Protein AF-J3C6F0-F1 (afdb_monomer_lite)

pLDDT: mean 72.68, std 20.09, range [40.41, 97.62]

Foldseek 3Di:
DPDPDDDDLVVQCPDPVNVVVCVVVVHDSVVVVVVVVVVVVVDDPPPDPPPPPPPPPPPPPPVPPDDPPPPDDPPDDDD

Sequence (79 aa):
MLEVLEPTLNELLAEPIIRQMMASDGVKSDEIRQLMARVGKTSTPVATQRRERVLHVLKMPPNWLYRPGAADRTMCCPK

Radius of gyration: 22.48 Å; chains: 1; bounding box: 62×26×56 Å

Secondary structure (DSSP, 8-state):
----PPPPHHHHHHSHHHHHHHHHTT--HHHHHHHHHHHHHH-------------------GGGS--TTSSS-------

Structure (mmCIF, N/CA/C/O backbone):
data_AF-J3C6F0-F1
#
_entry.id   AF-J3C6F0-F1
#
loop_
_atom_site.group_PDB
_atom_site.id
_atom_site.type_symbol
_atom_site.label_atom_id
_atom_site.label_alt_id
_atom_site.label_comp_id
_atom_site.label_asym_id
_atom_site.label_entity_id
_atom_site.label_seq_id
_atom_site.pdbx_PDB_ins_code
_atom_site.Cartn_x
_atom_site.Cartn_y
_atom_site.Cartn_z
_atom_site.occupancy
_atom_site.B_iso_or_equiv
_atom_site.auth_seq_id
_atom_site.auth_comp_id
_atom_site.auth_asym_id
_atom_site.auth_atom_id
_atom_site.pdbx_PDB_model_num
ATOM 1 N N . MET A 1 1 ? 2.745 11.309 -28.740 1.00 48.81 1 MET A N 1
ATOM 2 C CA . MET A 1 1 ? 2.460 10.149 -27.872 1.00 48.81 1 MET A CA 1
ATOM 3 C C . MET A 1 1 ? 2.552 10.647 -26.444 1.00 48.81 1 MET A C 1
ATOM 5 O O . MET A 1 1 ? 3.596 11.185 -26.113 1.00 48.81 1 MET A O 1
ATOM 9 N N . LEU A 1 2 ? 1.479 10.581 -25.649 1.00 60.91 2 LEU A N 1
ATOM 10 C CA . LEU A 1 2 ? 1.617 10.814 -24.209 1.00 60.91 2 LEU A CA 1
ATOM 11 C C . LEU A 1 2 ? 2.325 9.591 -23.624 1.00 60.91 2 LEU A C 1
ATOM 13 O O . LEU A 1 2 ? 1.803 8.481 -23.718 1.00 60.91 2 LEU A O 1
ATOM 17 N N . GLU A 1 3 ? 3.516 9.787 -23.074 1.00 66.81 3 GLU A N 1
ATOM 18 C CA . GLU A 1 3 ? 4.181 8.775 -22.262 1.00 66.81 3 GLU A CA 1
ATOM 19 C C . GLU A 1 3 ? 3.363 8.613 -20.978 1.00 66.81 3 GLU A C 1
ATOM 21 O O . GLU A 1 3 ? 3.283 9.523 -20.155 1.00 66.81 3 GLU A O 1
ATOM 26 N N . VAL A 1 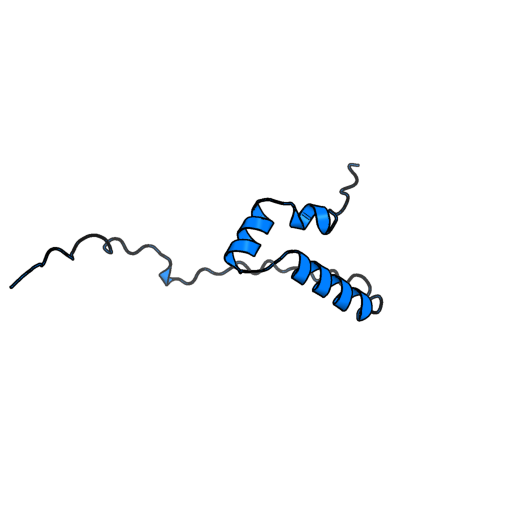4 ? 2.668 7.483 -20.845 1.00 74.81 4 VAL A N 1
ATOM 27 C CA . VAL A 1 4 ? 1.960 7.139 -19.610 1.00 74.81 4 VAL A CA 1
ATOM 28 C C . VAL A 1 4 ? 3.027 6.714 -18.610 1.00 74.81 4 VAL A C 1
ATOM 30 O O . VAL A 1 4 ? 3.481 5.572 -18.630 1.00 74.81 4 VAL A O 1
ATOM 33 N N . LEU A 1 5 ? 3.483 7.658 -17.789 1.00 79.00 5 LEU A N 1
ATOM 34 C CA . LEU A 1 5 ? 4.365 7.359 -16.667 1.00 79.00 5 LEU A CA 1
ATOM 35 C C . LEU A 1 5 ? 3.607 6.471 -15.680 1.00 79.00 5 LEU A C 1
ATOM 37 O O . LEU A 1 5 ? 2.492 6.800 -15.269 1.00 79.00 5 LEU A O 1
ATOM 41 N N . GLU A 1 6 ? 4.199 5.335 -15.318 1.00 85.56 6 GLU A N 1
ATOM 42 C CA . GLU A 1 6 ? 3.646 4.505 -14.253 1.00 85.56 6 GLU A CA 1
ATOM 43 C C . GLU A 1 6 ? 3.765 5.256 -12.918 1.00 85.56 6 GLU A C 1
ATOM 45 O O . GLU A 1 6 ? 4.845 5.771 -12.606 1.00 85.56 6 GLU A O 1
ATOM 50 N N . PRO A 1 7 ? 2.679 5.340 -12.131 1.00 89.75 7 PRO A N 1
ATOM 51 C CA . PRO A 1 7 ? 2.690 6.080 -10.881 1.00 89.75 7 PRO A CA 1
ATOM 52 C C . PRO A 1 7 ? 3.628 5.422 -9.874 1.00 89.75 7 PRO A C 1
ATOM 54 O O . PRO A 1 7 ? 3.702 4.191 -9.757 1.00 89.75 7 PRO A O 1
ATOM 57 N N . THR A 1 8 ? 4.323 6.243 -9.092 1.00 92.62 8 THR A N 1
ATOM 58 C CA . THR A 1 8 ? 5.164 5.714 -8.017 1.00 92.62 8 THR A CA 1
ATOM 59 C C . THR A 1 8 ? 4.301 5.121 -6.901 1.00 92.62 8 THR A C 1
ATOM 61 O O . THR A 1 8 ? 3.155 5.514 -6.683 1.00 92.62 8 THR A O 1
ATOM 64 N N . LEU A 1 9 ? 4.863 4.203 -6.105 1.00 93.19 9 LEU A N 1
ATOM 65 C CA . LEU A 1 9 ? 4.156 3.667 -4.933 1.00 93.19 9 LEU A CA 1
ATOM 66 C C . LEU A 1 9 ? 3.701 4.785 -3.975 1.00 93.19 9 LEU A C 1
ATOM 68 O O . LEU A 1 9 ? 2.664 4.667 -3.333 1.00 93.19 9 LEU A O 1
ATOM 72 N N . ASN A 1 10 ? 4.466 5.876 -3.882 1.00 94.88 10 ASN A N 1
ATOM 73 C CA . ASN A 1 10 ? 4.095 7.038 -3.075 1.00 94.88 10 ASN A CA 1
ATOM 74 C C . ASN A 1 10 ? 2.827 7.719 -3.579 1.00 94.88 10 ASN A C 1
ATOM 76 O O . ASN A 1 10 ? 1.983 8.084 -2.763 1.00 94.88 10 ASN A O 1
ATOM 80 N N . GLU A 1 11 ? 2.713 7.882 -4.893 1.00 95.12 11 GLU A N 1
ATOM 81 C CA . GLU A 1 11 ? 1.548 8.488 -5.533 1.00 95.12 11 GLU A CA 1
ATOM 82 C C . GLU A 1 11 ? 0.312 7.618 -5.323 1.00 95.12 11 GLU A C 1
ATOM 84 O O . GLU A 1 11 ? -0.695 8.119 -4.832 1.00 95.12 11 GLU A O 1
ATOM 89 N N . LEU A 1 12 ? 0.426 6.305 -5.544 1.00 95.12 12 LEU A N 1
ATOM 90 C CA . LEU A 1 12 ? -0.672 5.363 -5.307 1.00 95.12 12 LEU A CA 1
ATOM 91 C C . LEU A 1 12 ? -1.149 5.391 -3.847 1.00 95.12 12 LEU A C 1
ATOM 93 O O . LEU A 1 12 ? -2.337 5.514 -3.570 1.00 95.12 12 LEU A O 1
ATOM 97 N N . LEU A 1 13 ? -0.231 5.347 -2.878 1.00 95.75 13 LEU A N 1
ATOM 98 C CA . LEU A 1 13 ? -0.593 5.412 -1.453 1.00 95.75 13 LEU A CA 1
ATOM 99 C C . LEU A 1 13 ? -1.145 6.789 -1.030 1.00 95.75 13 LEU A C 1
ATOM 101 O O . LEU A 1 13 ? -1.703 6.938 0.064 1.00 95.75 13 LEU A O 1
ATOM 105 N N . ALA A 1 14 ? -0.983 7.817 -1.864 1.00 95.62 14 ALA A N 1
ATOM 106 C CA . ALA A 1 14 ? -1.590 9.122 -1.653 1.00 95.62 14 ALA A CA 1
ATOM 107 C C . ALA A 1 14 ? -3.023 9.213 -2.200 1.00 95.62 14 ALA A C 1
ATOM 109 O O . ALA A 1 14 ? -3.756 10.106 -1.769 1.00 95.62 14 ALA A O 1
ATOM 110 N N . GLU A 1 15 ? -3.447 8.299 -3.077 1.00 96.94 15 GLU A N 1
ATOM 111 C CA . GLU A 1 15 ? -4.765 8.366 -3.703 1.00 96.94 15 GLU A CA 1
ATOM 112 C C . GLU A 1 15 ? -5.908 8.184 -2.684 1.00 96.94 15 GLU A C 1
ATOM 114 O O . GLU A 1 15 ? -5.868 7.268 -1.855 1.00 96.94 15 GLU A O 1
ATOM 119 N N . PRO A 1 16 ? -6.977 9.006 -2.752 1.00 96.38 16 PRO A N 1
ATOM 120 C CA . PRO A 1 16 ? -8.078 8.956 -1.788 1.00 96.38 16 PRO A CA 1
ATOM 121 C C . PRO A 1 16 ? -8.772 7.593 -1.702 1.00 96.38 16 PRO A C 1
ATOM 123 O O . PRO A 1 16 ? -9.083 7.130 -0.606 1.00 96.38 16 PRO A O 1
ATOM 126 N N . ILE A 1 17 ? -8.988 6.935 -2.847 1.00 96.75 17 ILE A N 1
ATOM 127 C CA . ILE A 1 17 ? -9.651 5.624 -2.908 1.00 96.75 17 ILE A CA 1
ATOM 128 C C . ILE A 1 17 ? -8.786 4.569 -2.214 1.00 96.75 17 ILE A C 1
ATOM 130 O O . ILE A 1 17 ? -9.283 3.810 -1.385 1.00 96.75 17 ILE A O 1
ATOM 134 N N . ILE A 1 18 ? -7.480 4.568 -2.493 1.00 95.44 18 ILE A N 1
ATOM 135 C CA . ILE A 1 18 ? -6.529 3.625 -1.898 1.00 95.44 18 ILE A CA 1
ATOM 136 C C . ILE A 1 18 ? -6.452 3.834 -0.382 1.00 95.44 18 ILE A C 1
ATOM 138 O O . ILE A 1 18 ? -6.538 2.866 0.372 1.00 95.44 18 ILE A O 1
ATOM 142 N N . ARG A 1 19 ? -6.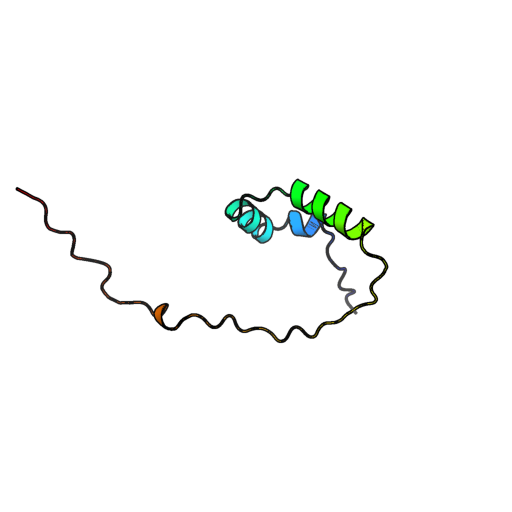392 5.085 0.091 1.00 96.50 19 ARG A N 1
ATOM 143 C CA . ARG A 1 19 ? -6.414 5.395 1.532 1.00 96.50 19 ARG A CA 1
ATOM 144 C C . ARG A 1 19 ? -7.688 4.920 2.219 1.00 96.50 19 ARG A C 1
ATOM 146 O O . ARG A 1 19 ? -7.612 4.365 3.312 1.00 96.50 19 ARG A O 1
ATOM 153 N N . GLN A 1 20 ? -8.841 5.123 1.585 1.00 96.88 20 GLN A N 1
ATOM 154 C CA . GLN A 1 20 ? -10.124 4.680 2.124 1.00 96.88 20 GLN A CA 1
ATOM 155 C C . GLN A 1 20 ? -10.192 3.152 2.234 1.00 96.88 20 GLN A C 1
ATOM 157 O O . GLN A 1 20 ? -10.653 2.628 3.250 1.00 96.88 20 GLN A O 1
ATOM 162 N N . MET A 1 21 ? -9.716 2.437 1.212 1.00 97.06 21 MET A N 1
ATOM 163 C CA . MET A 1 21 ? -9.638 0.975 1.238 1.00 97.06 21 MET A CA 1
ATOM 164 C C . MET A 1 21 ? -8.697 0.492 2.339 1.00 97.06 21 MET A C 1
ATOM 166 O O . MET A 1 21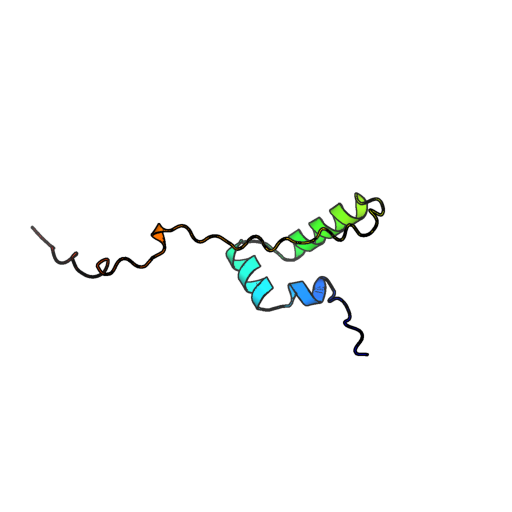 ? -9.103 -0.298 3.183 1.00 97.06 21 MET A O 1
ATOM 170 N N . MET A 1 22 ? -7.483 1.042 2.407 1.00 97.06 22 MET A N 1
ATOM 171 C CA . MET A 1 22 ? -6.520 0.702 3.455 1.00 97.06 22 MET A CA 1
ATOM 172 C C . MET A 1 22 ? -7.087 0.926 4.860 1.00 97.06 22 MET A C 1
ATOM 174 O O . MET A 1 22 ? -6.907 0.082 5.731 1.00 97.06 22 MET A O 1
ATOM 178 N N . ALA A 1 23 ? -7.796 2.037 5.081 1.00 96.19 23 ALA A N 1
ATOM 179 C CA . ALA A 1 23 ? -8.435 2.323 6.361 1.00 96.19 23 ALA A CA 1
ATOM 180 C C . ALA A 1 23 ? -9.553 1.322 6.690 1.00 96.19 23 ALA A C 1
ATOM 182 O O . ALA A 1 23 ? -9.673 0.906 7.840 1.00 96.19 23 ALA A O 1
ATOM 183 N N . SER A 1 24 ? -10.333 0.912 5.685 1.00 97.62 24 SER A N 1
ATOM 184 C CA . SER A 1 24 ? -11.377 -0.114 5.828 1.00 97.62 24 SER A CA 1
ATOM 185 C C . SER A 1 24 ? -10.783 -1.480 6.190 1.00 97.62 24 SER A C 1
ATOM 187 O O . SER A 1 24 ? -11.347 -2.192 7.017 1.00 97.62 24 SER A O 1
ATOM 189 N N . ASP A 1 25 ? -9.615 -1.800 5.629 1.00 96.69 25 ASP A N 1
ATOM 190 C CA . ASP A 1 25 ? -8.894 -3.057 5.856 1.00 96.69 25 ASP A CA 1
ATOM 191 C C . ASP A 1 25 ? -7.957 -3.013 7.083 1.00 96.69 25 ASP A C 1
ATOM 193 O O . ASP A 1 25 ? -7.335 -4.017 7.428 1.00 96.69 25 ASP A O 1
ATOM 197 N N . GLY A 1 26 ? -7.826 -1.861 7.753 1.00 97.00 26 GLY A N 1
ATOM 198 C CA . GLY A 1 26 ? -6.937 -1.680 8.908 1.00 97.00 26 GLY A CA 1
ATOM 199 C C . GLY A 1 26 ? -5.438 -1.689 8.575 1.00 97.00 26 GLY A C 1
ATOM 200 O O . GLY A 1 26 ? -4.619 -1.914 9.465 1.00 97.00 26 GLY A O 1
ATOM 201 N N . VAL A 1 27 ? -5.070 -1.440 7.316 1.00 96.75 27 VAL A N 1
ATOM 202 C CA . VAL A 1 27 ? -3.691 -1.508 6.807 1.00 96.75 27 VAL A CA 1
ATOM 203 C C . VAL A 1 27 ? -3.018 -0.137 6.837 1.00 96.75 27 VAL A C 1
ATOM 205 O O . VAL A 1 27 ? -3.582 0.867 6.391 1.00 96.75 27 VAL A O 1
ATOM 208 N N . LYS A 1 28 ? -1.763 -0.082 7.297 1.00 96.69 28 LYS A N 1
ATOM 209 C CA . LYS A 1 28 ? -0.952 1.149 7.274 1.00 96.69 28 LYS A CA 1
ATOM 210 C C . LYS A 1 28 ? -0.063 1.211 6.032 1.00 96.69 28 LYS A C 1
ATOM 212 O O . LYS A 1 28 ? 0.455 0.205 5.555 1.00 96.69 28 LYS A O 1
ATOM 217 N N . SER A 1 29 ? 0.190 2.420 5.534 1.00 95.75 29 SER A N 1
ATOM 218 C CA . SER A 1 29 ? 1.065 2.644 4.369 1.00 95.75 29 SER A CA 1
ATOM 219 C C . SER A 1 29 ? 2.476 2.093 4.581 1.00 95.75 29 SER A C 1
ATOM 221 O O . SER A 1 29 ? 3.066 1.537 3.656 1.00 95.75 29 SER A O 1
ATOM 223 N N . ASP A 1 30 ? 3.000 2.186 5.802 1.00 96.56 30 ASP A N 1
ATOM 224 C CA . ASP A 1 30 ? 4.327 1.675 6.149 1.00 96.56 30 ASP A CA 1
ATOM 225 C C . ASP A 1 30 ? 4.431 0.152 6.029 1.00 96.56 30 ASP A C 1
ATOM 227 O O . ASP A 1 30 ? 5.465 -0.360 5.599 1.00 96.56 30 ASP A O 1
ATOM 231 N N . GLU A 1 31 ? 3.360 -0.581 6.329 1.00 95.94 31 GLU A N 1
ATOM 232 C CA . GLU A 1 31 ? 3.328 -2.043 6.203 1.00 95.94 31 GLU A CA 1
ATOM 233 C C . GLU A 1 31 ? 3.450 -2.464 4.735 1.00 95.94 31 GLU A C 1
ATOM 235 O O . GLU A 1 31 ? 4.209 -3.381 4.404 1.00 95.94 31 GLU A O 1
ATOM 240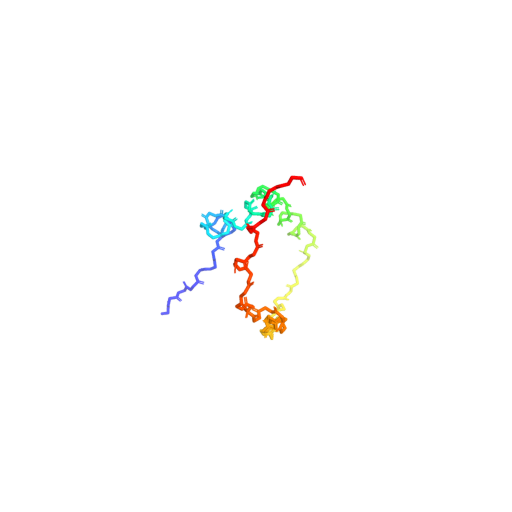 N N . ILE A 1 32 ? 2.785 -1.729 3.836 1.00 95.00 32 ILE A N 1
ATOM 241 C CA . ILE A 1 32 ? 2.871 -1.934 2.384 1.00 95.00 32 ILE A CA 1
ATOM 242 C C . ILE A 1 32 ? 4.287 -1.623 1.885 1.00 95.00 32 ILE A C 1
ATOM 244 O O . ILE A 1 32 ? 4.859 -2.398 1.117 1.00 95.00 32 ILE A O 1
ATOM 248 N N . ARG A 1 33 ? 4.899 -0.529 2.352 1.00 95.12 33 ARG A N 1
ATOM 249 C CA . ARG A 1 33 ? 6.284 -0.169 1.993 1.00 95.12 33 ARG A CA 1
ATOM 250 C C . ARG A 1 33 ? 7.275 -1.241 2.423 1.00 95.12 33 ARG A C 1
ATOM 252 O O . ARG A 1 33 ? 8.133 -1.639 1.637 1.00 95.12 33 ARG A O 1
ATOM 259 N N . GLN A 1 34 ? 7.140 -1.737 3.651 1.00 95.19 34 GLN A N 1
ATOM 260 C CA . GLN A 1 34 ? 7.978 -2.816 4.168 1.00 95.19 34 GLN A CA 1
ATOM 261 C C . GLN A 1 34 ? 7.777 -4.111 3.380 1.00 95.19 34 GLN A C 1
ATOM 263 O O . GLN A 1 34 ? 8.745 -4.823 3.110 1.00 95.19 34 GLN A O 1
ATOM 268 N N . LEU A 1 35 ? 6.540 -4.428 2.988 1.00 92.44 35 LEU A N 1
ATOM 269 C CA . LEU A 1 35 ? 6.257 -5.572 2.128 1.00 92.44 35 LEU A CA 1
ATOM 270 C C . LEU A 1 35 ? 6.953 -5.433 0.770 1.00 92.44 35 LEU A C 1
ATOM 272 O O . LEU A 1 35 ? 7.705 -6.329 0.398 1.00 92.44 35 LEU A O 1
ATOM 276 N N . MET A 1 36 ? 6.777 -4.307 0.078 1.00 90.50 36 MET A N 1
ATOM 277 C CA . MET A 1 36 ? 7.401 -4.071 -1.229 1.00 90.50 36 MET A CA 1
ATOM 278 C C . MET A 1 36 ? 8.930 -4.107 -1.146 1.00 90.50 36 MET A C 1
ATOM 280 O O . MET A 1 36 ? 9.579 -4.728 -1.984 1.00 90.50 36 MET A O 1
ATOM 284 N N . ALA A 1 37 ? 9.513 -3.539 -0.087 1.00 89.75 37 ALA A N 1
ATOM 285 C CA . ALA A 1 37 ? 10.951 -3.606 0.155 1.00 89.75 37 ALA A CA 1
ATOM 286 C C . ALA A 1 37 ? 11.451 -5.036 0.430 1.00 89.75 37 ALA A C 1
ATOM 288 O O . ALA A 1 37 ? 12.588 -5.356 0.093 1.00 89.75 37 ALA A O 1
ATOM 289 N N . ARG A 1 38 ? 10.637 -5.901 1.050 1.00 89.19 38 ARG A N 1
ATOM 290 C CA . ARG A 1 38 ? 10.970 -7.323 1.250 1.00 89.19 38 ARG A CA 1
ATOM 291 C C . ARG A 1 38 ? 10.854 -8.115 -0.050 1.00 89.19 38 ARG A C 1
ATOM 293 O O . ARG A 1 38 ? 11.772 -8.861 -0.366 1.00 89.19 38 ARG A O 1
ATOM 300 N N . VAL A 1 39 ? 9.779 -7.913 -0.811 1.00 86.81 39 VAL A N 1
ATOM 301 C CA . VAL A 1 39 ? 9.550 -8.589 -2.099 1.00 86.81 39 VAL A CA 1
ATOM 302 C C . VAL A 1 39 ? 10.615 -8.199 -3.122 1.00 86.81 39 VAL A C 1
ATOM 304 O O . VAL A 1 39 ? 11.172 -9.072 -3.775 1.00 86.81 39 VAL A O 1
ATOM 307 N N . GLY A 1 40 ? 10.978 -6.917 -3.206 1.00 76.81 40 GLY A N 1
ATOM 308 C CA . GLY A 1 40 ? 12.033 -6.458 -4.114 1.00 76.81 40 GLY A CA 1
ATOM 309 C C . GLY A 1 40 ? 13.415 -7.053 -3.813 1.00 76.81 40 GLY A C 1
ATOM 310 O O . GLY A 1 40 ? 14.246 -7.149 -4.708 1.00 76.81 40 GLY A O 1
ATOM 311 N N . LYS A 1 41 ? 13.665 -7.488 -2.569 1.00 71.62 41 LYS A N 1
ATOM 312 C CA . LYS A 1 41 ? 14.911 -8.177 -2.180 1.00 71.62 41 LYS A CA 1
ATOM 313 C C . LYS A 1 41 ? 14.896 -9.665 -2.525 1.00 71.62 41 LYS A C 1
ATOM 315 O O . LYS A 1 41 ? 15.961 -10.249 -2.691 1.00 71.62 41 LYS A O 1
ATOM 320 N N . THR A 1 42 ? 13.718 -10.285 -2.590 1.00 61.56 42 THR A N 1
ATOM 321 C CA . THR A 1 42 ? 13.564 -11.715 -2.898 1.00 61.56 42 THR A CA 1
ATOM 322 C C . THR A 1 42 ? 13.288 -11.980 -4.375 1.00 61.56 42 THR A C 1
ATOM 324 O O . THR A 1 42 ? 13.503 -13.101 -4.835 1.00 61.56 42 THR A O 1
ATOM 327 N N . SER A 1 43 ? 12.852 -10.975 -5.138 1.00 57.31 43 SER A N 1
ATOM 328 C CA . SER A 1 43 ? 12.701 -11.081 -6.584 1.00 57.31 43 SER A CA 1
ATOM 329 C C . SER A 1 43 ? 14.059 -10.952 -7.276 1.00 57.31 43 SER A C 1
ATOM 331 O O . SER A 1 43 ? 14.560 -9.853 -7.511 1.00 57.31 43 SER A O 1
ATOM 333 N N . THR A 1 44 ? 14.631 -12.085 -7.679 1.00 58.12 44 THR A N 1
ATOM 334 C CA . THR A 1 44 ? 15.428 -12.137 -8.912 1.00 58.12 44 THR A CA 1
ATOM 335 C C . THR A 1 44 ? 14.608 -11.525 -10.062 1.00 58.12 44 THR A C 1
ATOM 337 O O . THR A 1 44 ? 13.375 -11.545 -9.988 1.00 58.12 44 THR A O 1
ATOM 340 N N . PRO A 1 45 ? 15.224 -10.947 -11.114 1.00 51.91 45 PRO A N 1
ATOM 341 C CA . PRO A 1 45 ? 14.474 -10.295 -12.183 1.00 51.91 45 PRO A CA 1
ATOM 342 C C . PRO A 1 45 ? 13.647 -11.339 -12.943 1.00 51.91 45 PRO A C 1
ATOM 344 O O . PRO A 1 45 ? 14.117 -11.977 -13.883 1.00 51.91 45 PRO A O 1
ATOM 347 N N . VAL A 1 46 ? 12.400 -11.535 -12.521 1.00 53.62 46 VAL A N 1
ATOM 348 C CA . VAL A 1 46 ? 11.410 -12.284 -13.282 1.00 53.62 46 VAL A CA 1
ATOM 349 C C . VAL A 1 46 ? 10.979 -11.355 -14.401 1.00 53.62 46 VAL A C 1
ATOM 351 O O . VAL A 1 46 ? 10.229 -10.403 -14.192 1.00 53.62 46 VAL A O 1
ATOM 354 N N . ALA A 1 47 ? 11.530 -11.625 -15.583 1.00 49.00 47 ALA A N 1
ATOM 355 C CA . ALA A 1 47 ? 11.088 -11.081 -16.851 1.00 49.00 47 ALA A CA 1
ATOM 356 C C . ALA A 1 47 ? 9.560 -10.964 -16.881 1.00 49.00 47 ALA A C 1
ATOM 358 O O . ALA A 1 47 ? 8.856 -11.913 -16.539 1.00 49.00 47 ALA A O 1
ATOM 359 N N . THR A 1 48 ? 9.087 -9.789 -17.291 1.00 52.84 48 THR A N 1
ATOM 360 C CA . THR A 1 48 ? 7.727 -9.430 -17.694 1.00 52.84 48 THR A CA 1
ATOM 361 C C . THR A 1 48 ? 6.839 -10.638 -18.016 1.00 52.84 48 THR A C 1
ATOM 363 O O . THR A 1 48 ? 6.661 -11.006 -19.175 1.00 52.84 48 THR A O 1
ATOM 366 N N . GLN A 1 49 ? 6.213 -11.245 -17.004 1.00 48.41 49 GLN A N 1
ATOM 367 C CA . GLN A 1 49 ? 5.063 -12.110 -17.230 1.00 48.41 49 GLN A CA 1
ATOM 368 C C . GLN A 1 49 ? 3.849 -11.195 -17.327 1.00 48.41 49 GLN A C 1
ATOM 370 O O . GLN A 1 49 ? 3.138 -10.940 -16.355 1.00 48.41 49 GLN A O 1
ATOM 375 N N . ARG A 1 50 ? 3.618 -10.701 -18.547 1.00 51.69 50 ARG A N 1
ATOM 376 C CA . ARG A 1 50 ? 2.309 -10.243 -19.010 1.00 51.69 50 ARG A CA 1
ATOM 377 C C . ARG A 1 50 ? 1.357 -11.439 -18.925 1.00 51.69 50 ARG A C 1
ATOM 379 O O . ARG A 1 50 ? 1.092 -12.106 -19.916 1.00 51.69 50 ARG A O 1
ATOM 386 N N . ARG A 1 51 ? 0.888 -11.763 -17.719 1.00 51.59 51 ARG A N 1
ATOM 387 C CA . ARG A 1 51 ? -0.266 -12.640 -17.548 1.00 51.59 51 ARG A CA 1
ATOM 388 C C . ARG A 1 51 ? -1.450 -11.847 -18.067 1.00 51.59 51 ARG A C 1
ATOM 390 O O . ARG A 1 51 ? -1.834 -10.849 -17.459 1.00 51.59 51 ARG A O 1
ATOM 397 N N . GLU A 1 52 ? -1.966 -12.258 -19.221 1.00 50.47 52 GLU A N 1
ATOM 398 C CA . GLU A 1 52 ? -3.315 -11.925 -19.660 1.00 50.47 52 GLU A CA 1
ATOM 399 C C . GLU A 1 52 ? -4.245 -12.057 -18.457 1.00 50.47 52 GLU A C 1
ATOM 401 O O . GLU A 1 52 ? -4.548 -13.153 -17.986 1.00 50.47 52 GLU A O 1
ATOM 406 N N . ARG A 1 53 ? -4.654 -10.914 -17.902 1.00 56.25 53 ARG A N 1
ATOM 407 C CA . ARG A 1 53 ? -5.762 -10.879 -16.965 1.00 56.25 53 ARG A CA 1
ATOM 408 C C . ARG A 1 53 ? -6.992 -11.176 -17.804 1.00 56.25 53 ARG A C 1
ATOM 410 O O . ARG A 1 53 ? -7.591 -10.265 -18.368 1.00 56.25 53 ARG A O 1
ATOM 417 N N . VAL A 1 54 ? -7.363 -12.449 -17.891 1.00 56.25 54 VAL A N 1
ATOM 418 C CA . VAL A 1 54 ? -8.765 -12.794 -18.101 1.00 56.25 54 VAL A CA 1
ATOM 419 C C . VAL A 1 54 ? -9.495 -12.074 -16.976 1.00 56.25 54 VAL A C 1
ATOM 421 O O . VAL A 1 54 ? -9.269 -12.365 -15.801 1.00 56.25 54 VAL A O 1
ATOM 424 N N . LEU A 1 55 ? -10.255 -11.037 -17.328 1.00 59.59 55 LEU A N 1
ATOM 425 C CA . LEU A 1 55 ? -11.121 -10.327 -16.402 1.00 59.59 55 LEU A CA 1
ATOM 426 C C . LEU A 1 55 ? -12.049 -11.377 -15.799 1.00 59.59 55 LEU A C 1
ATOM 428 O O . LEU A 1 55 ? -13.034 -11.779 -16.416 1.00 59.59 55 LEU A O 1
ATOM 432 N N . HIS A 1 56 ? -11.708 -11.864 -14.608 1.00 55.56 56 HIS A N 1
ATOM 433 C CA . HIS A 1 56 ? -12.643 -12.607 -13.791 1.00 55.56 56 HIS A CA 1
ATOM 434 C C . HIS A 1 56 ? -13.737 -11.610 -13.438 1.00 55.56 56 HIS A C 1
ATOM 436 O O . HIS A 1 56 ? -13.605 -10.821 -12.505 1.00 55.56 56 HIS A O 1
ATOM 442 N N . VAL A 1 57 ? -14.794 -11.601 -14.250 1.00 57.06 57 VAL A N 1
ATOM 443 C CA . VAL A 1 57 ? -16.073 -10.999 -13.902 1.00 57.06 57 VAL A CA 1
ATOM 444 C C . VAL A 1 57 ? -16.387 -11.520 -12.508 1.00 57.06 57 VAL A C 1
ATOM 446 O O . VAL A 1 57 ? -16.550 -12.729 -12.327 1.00 57.06 57 VAL A O 1
ATOM 449 N N . LEU A 1 58 ? -16.393 -10.629 -11.515 1.00 59.72 58 LEU A N 1
ATOM 450 C CA . LEU A 1 58 ? -16.893 -10.944 -10.185 1.00 59.72 58 LEU A CA 1
ATOM 451 C C . LEU A 1 58 ? -18.344 -11.373 -10.380 1.00 59.72 58 LEU A C 1
ATOM 453 O O . LEU A 1 58 ? -19.238 -10.546 -10.552 1.00 59.72 58 LEU A O 1
ATOM 457 N N . LYS A 1 59 ? -18.568 -12.683 -10.461 1.00 58.00 59 LYS A N 1
ATOM 458 C CA . LYS A 1 59 ? -19.901 -13.245 -10.602 1.00 58.00 59 LYS A CA 1
ATOM 459 C C . LYS A 1 59 ? -20.592 -12.999 -9.269 1.00 58.00 59 LYS A C 1
ATOM 461 O O . LYS A 1 59 ? -20.341 -13.724 -8.309 1.00 58.00 59 LYS A O 1
ATOM 466 N N . MET A 1 60 ? -21.397 -11.938 -9.195 1.00 63.59 60 MET A N 1
ATOM 467 C CA . MET A 1 60 ? -22.227 -11.689 -8.023 1.00 63.59 60 MET A CA 1
ATOM 468 C C . MET A 1 60 ? -23.063 -12.946 -7.746 1.00 63.59 60 MET A C 1
ATOM 470 O O . MET A 1 60 ? -23.639 -13.514 -8.684 1.00 63.59 60 MET A O 1
ATOM 474 N N . PRO A 1 61 ? -23.118 -13.420 -6.493 1.00 63.66 61 PRO A N 1
ATOM 475 C CA . PRO A 1 61 ? -23.955 -14.550 -6.149 1.00 63.66 61 PRO A CA 1
ATOM 476 C C . PRO A 1 61 ? -25.439 -14.188 -6.362 1.00 63.66 61 PRO A C 1
ATOM 478 O O . PRO A 1 61 ? -25.855 -13.048 -6.145 1.00 63.66 61 PRO A O 1
ATOM 481 N N . PRO A 1 62 ? -26.267 -15.151 -6.799 1.00 58.75 62 PRO A N 1
ATOM 482 C CA . PRO A 1 62 ? -27.634 -14.894 -7.264 1.00 58.75 62 PRO A CA 1
ATOM 483 C C . PRO A 1 62 ? -28.604 -14.430 -6.163 1.00 58.75 62 PRO A C 1
ATOM 485 O O . PRO A 1 62 ?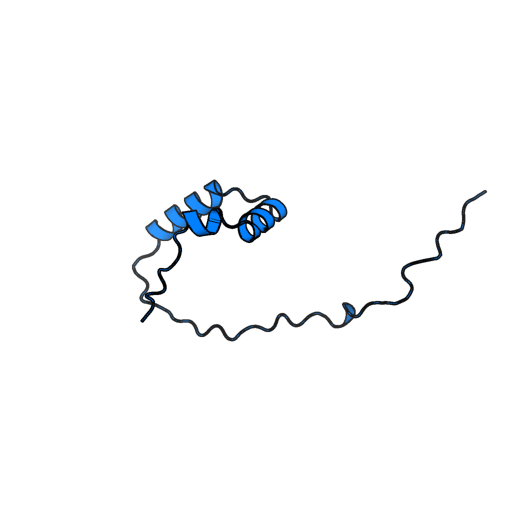 -29.716 -14.007 -6.460 1.00 58.75 62 PRO A O 1
ATOM 488 N N . ASN A 1 63 ? -28.202 -14.485 -4.893 1.00 61.75 63 ASN A N 1
ATOM 489 C CA . ASN A 1 63 ? -28.985 -14.029 -3.744 1.00 61.75 63 ASN A CA 1
ATOM 490 C C . ASN A 1 63 ? -28.749 -12.551 -3.383 1.00 61.75 63 ASN A C 1
ATOM 492 O O . ASN A 1 63 ? -29.318 -12.074 -2.404 1.00 61.75 63 ASN A O 1
ATOM 496 N N . TRP A 1 64 ? -27.925 -11.831 -4.147 1.00 58.78 64 TRP A N 1
ATOM 497 C CA . TRP A 1 64 ? -27.732 -10.382 -4.005 1.00 58.78 64 TRP A CA 1
ATOM 498 C C . TRP A 1 64 ? -28.751 -9.557 -4.804 1.00 58.78 64 TRP A C 1
ATOM 500 O O . TRP A 1 64 ? -28.726 -8.328 -4.776 1.00 58.78 64 TRP A O 1
ATOM 510 N N . LEU A 1 65 ? -29.698 -10.228 -5.468 1.00 56.44 65 LEU A N 1
ATOM 511 C CA . LEU A 1 65 ? -30.932 -9.602 -5.919 1.00 56.44 65 LEU A CA 1
ATOM 512 C C . LEU A 1 65 ? -31.765 -9.234 -4.684 1.00 56.44 65 LEU A C 1
ATOM 514 O O . LEU A 1 65 ? -32.318 -10.096 -4.006 1.00 56.44 65 LEU A O 1
ATOM 518 N N . TYR A 1 66 ? -31.786 -7.935 -4.392 1.00 54.97 66 TYR A N 1
ATOM 519 C CA . TYR A 1 66 ? -32.736 -7.216 -3.545 1.00 54.97 66 TYR A CA 1
ATOM 520 C C . TYR A 1 66 ? -34.007 -8.021 -3.200 1.00 54.97 66 TYR A C 1
ATOM 522 O O . TYR A 1 66 ? -34.820 -8.309 -4.078 1.00 54.97 66 TYR A O 1
ATOM 530 N N . ARG A 1 67 ? -34.205 -8.352 -1.913 1.00 50.88 67 ARG A N 1
ATOM 531 C CA . ARG A 1 67 ? -35.513 -8.779 -1.383 1.00 50.88 67 ARG A CA 1
ATOM 532 C C . ARG A 1 67 ? -36.329 -7.524 -1.045 1.00 50.88 67 ARG A C 1
ATOM 534 O O . ARG A 1 67 ? -35.984 -6.854 -0.069 1.00 50.88 67 ARG A O 1
ATOM 541 N N . PRO A 1 68 ? -37.431 -7.220 -1.748 1.00 45.75 68 PRO A N 1
ATOM 542 C CA . PRO A 1 68 ? -38.395 -6.248 -1.251 1.00 45.75 68 PRO A CA 1
ATOM 543 C C . PRO A 1 68 ? -39.107 -6.886 -0.049 1.00 45.75 68 PRO A C 1
ATOM 545 O O . PRO A 1 68 ? -39.730 -7.936 -0.198 1.00 45.75 68 PRO A O 1
ATOM 548 N N . GLY A 1 69 ? -38.974 -6.302 1.147 1.00 54.84 69 GLY A N 1
ATOM 549 C CA . GLY A 1 69 ? -39.682 -6.766 2.355 1.00 54.84 69 GLY A CA 1
ATOM 550 C C . GLY A 1 69 ? -38.854 -6.899 3.639 1.00 54.84 69 GLY A C 1
ATOM 551 O O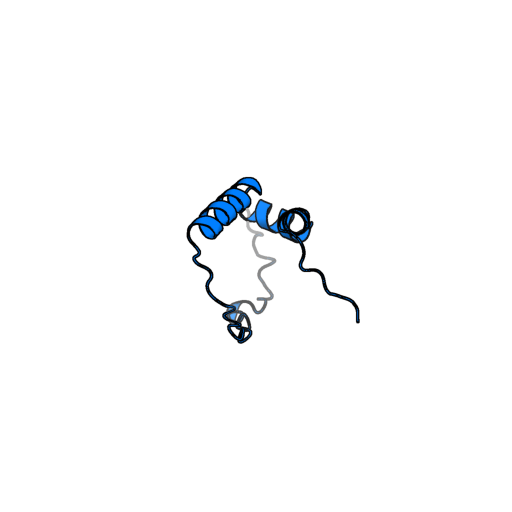 . GLY A 1 69 ? -39.356 -7.440 4.616 1.00 54.84 69 GLY A O 1
ATOM 552 N N . ALA A 1 70 ? -37.601 -6.429 3.669 1.00 53.78 70 ALA A N 1
ATOM 553 C CA . ALA A 1 70 ? -36.802 -6.347 4.904 1.00 53.78 70 ALA A CA 1
ATOM 554 C C . ALA A 1 70 ? -36.984 -5.021 5.681 1.00 53.78 70 ALA A C 1
ATOM 556 O O . ALA A 1 70 ? -36.232 -4.745 6.610 1.00 53.78 70 ALA A O 1
ATOM 557 N N . ALA A 1 71 ? -37.976 -4.211 5.308 1.00 55.41 71 ALA A N 1
ATOM 558 C CA . ALA A 1 71 ? -38.483 -3.108 6.115 1.00 55.41 71 ALA A CA 1
ATOM 559 C C . ALA A 1 71 ? -39.939 -3.433 6.483 1.00 55.41 71 ALA A C 1
ATOM 561 O O . ALA A 1 71 ? -40.693 -3.885 5.628 1.00 55.41 71 ALA A O 1
ATOM 562 N N . ASP A 1 72 ? -40.291 -3.216 7.747 1.00 50.16 72 ASP A N 1
ATOM 563 C CA . ASP A 1 72 ? -41.591 -3.454 8.384 1.00 50.16 72 ASP A CA 1
ATOM 564 C C . ASP A 1 72 ? -41.982 -4.896 8.719 1.00 50.16 72 ASP A C 1
ATOM 566 O O . ASP A 1 72 ? -42.732 -5.560 8.006 1.00 50.16 72 ASP A O 1
ATOM 570 N N . ARG A 1 73 ? -41.583 -5.316 9.931 1.00 48.97 73 ARG A N 1
ATOM 571 C CA . ARG A 1 73 ? -42.527 -5.930 10.892 1.00 48.97 73 ARG A CA 1
ATOM 572 C C . ARG A 1 73 ? -42.056 -6.008 12.350 1.00 48.97 73 ARG A C 1
ATOM 574 O O . ARG A 1 73 ? -42.671 -6.709 13.147 1.00 48.97 73 ARG A O 1
ATOM 581 N N . THR A 1 74 ? -41.048 -5.238 12.760 1.00 49.34 74 THR A N 1
ATOM 582 C CA . THR A 1 74 ? -40.796 -4.982 14.189 1.00 49.34 74 THR A CA 1
ATOM 583 C C . THR A 1 74 ? -41.688 -3.844 14.689 1.00 49.34 74 THR A C 1
ATOM 585 O O . THR A 1 74 ? -41.209 -2.781 15.063 1.00 49.34 74 THR A O 1
ATOM 588 N N . MET A 1 75 ? -43.000 -4.073 14.692 1.00 55.69 75 MET A N 1
ATOM 589 C CA . MET A 1 75 ? -43.934 -3.361 15.569 1.00 55.69 75 MET A CA 1
ATOM 590 C C . MET A 1 75 ? -44.676 -4.401 16.401 1.00 55.69 75 MET A C 1
ATOM 592 O O . MET A 1 75 ? -45.853 -4.660 16.191 1.00 55.69 75 MET A O 1
ATOM 596 N N . CYS A 1 76 ? -43.949 -5.007 17.338 1.00 43.31 76 CYS A N 1
ATOM 597 C CA . CYS A 1 76 ? -44.515 -5.655 18.517 1.00 43.31 76 CYS A CA 1
ATOM 598 C C . CYS A 1 76 ? -43.557 -5.434 19.698 1.00 43.31 76 CYS A C 1
ATOM 600 O O . CYS A 1 76 ? -42.696 -6.256 19.987 1.00 43.31 76 CYS A O 1
ATOM 602 N N . CYS A 1 77 ? -43.720 -4.301 20.376 1.00 42.81 77 CYS A N 1
ATOM 603 C CA . CYS A 1 77 ? -43.640 -4.261 21.840 1.00 42.81 77 CYS A CA 1
ATOM 604 C C . CYS A 1 77 ? -45.075 -4.507 22.378 1.00 42.81 77 CYS A C 1
ATOM 606 O O . CYS A 1 77 ? -46.023 -4.411 21.598 1.00 42.81 77 CYS A O 1
ATOM 608 N N . PRO A 1 78 ? -45.329 -4.544 23.694 1.00 50.78 78 PRO A N 1
ATOM 609 C CA . PRO A 1 78 ? -44.837 -5.443 24.744 1.00 50.78 78 PRO A CA 1
ATOM 610 C C . PRO A 1 78 ? -46.007 -6.049 25.577 1.00 50.78 78 PRO A C 1
ATOM 612 O O . PRO A 1 78 ? -47.110 -5.502 25.573 1.00 50.78 78 PRO A O 1
ATOM 615 N N . LYS A 1 79 ? -45.755 -7.109 26.357 1.00 40.41 79 LYS A N 1
ATOM 616 C CA . LYS A 1 79 ? -46.114 -7.291 27.788 1.00 40.41 79 LYS A CA 1
ATOM 617 C C . LYS A 1 79 ? -45.802 -8.716 28.232 1.00 40.41 79 LYS A C 1
ATOM 619 O O . LYS A 1 79 ? -46.200 -9.648 27.505 1.00 40.41 79 LYS A O 1
#